Protein AF-A0A7J3F0Q1-F1 (afdb_monomer_lite)

Radius of gyration: 12.63 Å; chains: 1; bounding box: 26×20×37 Å

Secondary structure (DSSP, 8-state):
-PPPEEEEEEEEEEETTEEEEEEEEEEESSHHHHHHHHHHHHHHHH---GGGEEEEEEEEEPTTT----

Sequence (69 aa):
MSKVKVYRVIGKIIKPNFKTIFKKEIRALKPEHAIEEVYKILGSKHRVKRFHIRIVNVEDIPLEEHQPN

Structure (mmCIF, N/CA/C/O backbone):
data_AF-A0A7J3F0Q1-F1
#
_entry.id   AF-A0A7J3F0Q1-F1
#
loop_
_atom_site.group_PDB
_atom_site.id
_atom_site.type_symbol
_atom_site.label_atom_id
_atom_site.label_alt_id
_atom_site.label_comp_id
_atom_site.label_asym_id
_atom_site.label_entity_id
_atom_site.label_seq_id
_atom_site.pdbx_PDB_ins_code
_atom_site.Cartn_x
_atom_site.Cartn_y
_atom_site.Cartn_z
_atom_site.occupancy
_atom_site.B_iso_or_equiv
_atom_site.auth_seq_id
_atom_site.auth_comp_id
_atom_site.auth_asym_id
_atom_site.auth_atom_id
_atom_site.pdbx_PDB_model_num
ATOM 1 N N . MET A 1 1 ? -12.965 7.804 20.230 1.00 57.12 1 MET A N 1
ATOM 2 C CA . MET A 1 1 ? -11.731 6.989 20.153 1.00 57.12 1 MET A CA 1
ATOM 3 C C . MET A 1 1 ? -11.615 6.407 18.752 1.00 57.12 1 MET A C 1
ATOM 5 O O . MET A 1 1 ? -12.568 5.789 18.296 1.00 57.12 1 MET A O 1
ATOM 9 N N . SER A 1 2 ? -10.510 6.630 18.041 1.00 72.88 2 SER A N 1
ATOM 10 C CA . SER A 1 2 ? -10.285 6.054 16.706 1.00 72.88 2 SER A CA 1
ATOM 11 C C . SER A 1 2 ? -9.641 4.670 16.831 1.00 72.88 2 SER A C 1
ATOM 13 O O . SER A 1 2 ? -8.558 4.542 17.399 1.00 72.88 2 SER A O 1
ATOM 15 N N . LYS A 1 3 ? -10.331 3.632 16.341 1.00 82.94 3 LYS A N 1
ATOM 16 C CA . LYS A 1 3 ? -9.891 2.232 16.427 1.00 82.94 3 LYS A CA 1
ATOM 17 C C . LYS A 1 3 ? -8.792 1.964 15.397 1.00 82.94 3 LYS A C 1
ATOM 19 O O . LYS A 1 3 ? -8.982 2.228 14.213 1.00 82.94 3 LYS A O 1
ATOM 24 N N . VAL A 1 4 ? -7.656 1.436 15.851 1.00 88.25 4 VAL A N 1
ATOM 25 C CA . VAL A 1 4 ? -6.586 0.956 14.964 1.00 88.25 4 VAL A CA 1
ATOM 26 C C . VAL A 1 4 ? -7.037 -0.348 14.316 1.00 88.25 4 VAL A C 1
ATOM 28 O O . VAL A 1 4 ? -7.518 -1.250 15.003 1.00 88.25 4 VAL A O 1
ATOM 31 N N . LYS A 1 5 ? -6.878 -0.432 12.997 1.00 90.62 5 LYS A N 1
ATOM 32 C CA . LYS A 1 5 ? -7.180 -1.609 12.184 1.00 90.62 5 LYS A CA 1
ATOM 33 C C . LYS A 1 5 ? -5.936 -2.071 11.436 1.00 90.62 5 LYS A C 1
ATOM 35 O O . LYS A 1 5 ? -4.963 -1.322 11.327 1.00 90.62 5 LYS A O 1
ATOM 40 N N . VAL A 1 6 ? -5.965 -3.296 10.931 1.00 93.62 6 VAL A N 1
ATOM 41 C CA . VAL A 1 6 ? -4.926 -3.829 10.049 1.00 93.62 6 VAL A CA 1
ATOM 42 C C . VAL A 1 6 ? -5.450 -3.751 8.625 1.00 93.62 6 VAL A C 1
ATOM 44 O O . VAL A 1 6 ? -6.511 -4.279 8.333 1.00 93.62 6 VAL A O 1
ATOM 47 N N . TYR A 1 7 ? -4.698 -3.125 7.729 1.00 95.06 7 TYR A N 1
ATOM 48 C CA . TYR A 1 7 ? -5.022 -3.093 6.309 1.00 95.06 7 TYR A CA 1
ATOM 49 C C . TYR A 1 7 ? -4.019 -3.930 5.529 1.00 95.06 7 TYR A C 1
ATOM 51 O O . TYR A 1 7 ? -2.809 -3.709 5.639 1.00 95.06 7 TYR A O 1
ATOM 59 N N . ARG A 1 8 ? -4.504 -4.855 4.699 1.00 95.69 8 ARG A N 1
ATOM 60 C CA . ARG A 1 8 ? -3.675 -5.532 3.705 1.00 95.69 8 ARG A CA 1
ATOM 61 C C . ARG A 1 8 ? -3.647 -4.703 2.437 1.00 95.69 8 ARG A C 1
ATOM 63 O O . ARG A 1 8 ? -4.639 -4.580 1.729 1.00 95.69 8 ARG A O 1
ATOM 70 N N . VAL A 1 9 ? -2.476 -4.184 2.120 1.00 97.12 9 VAL A N 1
ATOM 71 C CA . VAL A 1 9 ? -2.208 -3.488 0.871 1.00 97.12 9 VAL A CA 1
ATOM 72 C C . VAL A 1 9 ? -1.532 -4.462 -0.084 1.00 97.12 9 VAL A C 1
ATOM 74 O O . VAL A 1 9 ? -0.429 -4.955 0.175 1.00 97.12 9 VAL A O 1
ATOM 77 N N . ILE A 1 10 ? -2.201 -4.738 -1.197 1.00 97.25 10 ILE A N 1
ATOM 78 C CA . ILE A 1 10 ? -1.708 -5.591 -2.274 1.00 97.25 10 ILE A CA 1
ATOM 79 C C . ILE A 1 10 ? -1.397 -4.697 -3.464 1.00 97.25 10 ILE A C 1
ATOM 81 O O . ILE A 1 10 ? -2.220 -3.884 -3.887 1.00 97.25 10 ILE A O 1
ATOM 8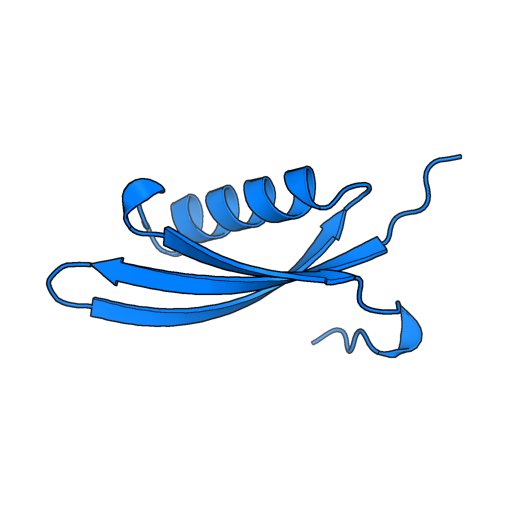5 N N . GLY A 1 11 ? -0.209 -4.848 -4.035 1.00 97.06 11 GLY A N 1
ATOM 86 C CA . GLY A 1 11 ? 0.199 -4.058 -5.183 1.00 97.06 11 GLY A CA 1
ATOM 87 C C . GLY A 1 11 ? 1.306 -4.707 -5.990 1.00 97.06 11 GLY A C 1
ATOM 88 O O . GLY A 1 11 ? 1.758 -5.815 -5.710 1.00 97.06 11 GLY A O 1
ATOM 89 N N . LYS A 1 12 ? 1.736 -4.009 -7.035 1.00 97.12 12 LYS A N 1
ATOM 90 C CA . LYS A 1 12 ? 2.795 -4.441 -7.944 1.00 97.12 12 LYS A CA 1
ATOM 91 C C . LYS A 1 12 ? 3.841 -3.345 -8.067 1.00 97.12 12 LYS A C 1
ATOM 93 O O . LYS A 1 12 ? 3.505 -2.168 -8.172 1.00 97.12 12 LYS A O 1
ATOM 98 N N . ILE A 1 13 ? 5.106 -3.736 -8.082 1.00 96.38 13 ILE A N 1
ATOM 99 C CA . ILE A 1 13 ? 6.220 -2.873 -8.466 1.00 96.38 13 ILE A CA 1
ATOM 100 C C . ILE A 1 13 ? 6.523 -3.168 -9.930 1.00 96.38 13 ILE A C 1
ATOM 102 O O . ILE A 1 13 ? 6.745 -4.322 -10.288 1.00 96.38 13 ILE A O 1
ATOM 106 N N . ILE A 1 14 ? 6.528 -2.133 -10.764 1.00 95.50 14 ILE A N 1
ATOM 107 C CA . ILE A 1 14 ? 6.789 -2.210 -12.200 1.00 95.50 14 ILE A CA 1
ATOM 108 C C . ILE A 1 14 ? 7.971 -1.293 -12.507 1.00 95.50 14 ILE A C 1
ATOM 110 O O . ILE A 1 14 ? 7.818 -0.082 -12.637 1.00 95.50 14 ILE A O 1
ATOM 114 N N . LYS A 1 15 ? 9.161 -1.880 -12.615 1.00 90.94 15 LYS A N 1
ATOM 115 C CA . LYS A 1 15 ? 10.372 -1.253 -13.155 1.00 90.94 15 LYS A CA 1
ATOM 116 C C . LYS A 1 15 ? 10.676 -1.875 -14.526 1.00 90.94 15 LYS A C 1
ATOM 118 O O . LYS A 1 15 ? 10.241 -3.003 -14.767 1.00 90.94 15 LYS A O 1
ATOM 123 N N . PRO A 1 16 ? 11.459 -1.209 -15.396 1.00 89.25 16 PRO A N 1
ATOM 124 C CA . PRO A 1 16 ? 11.819 -1.755 -16.709 1.00 89.25 16 PRO A CA 1
ATOM 125 C C . PRO A 1 16 ? 12.359 -3.192 -16.645 1.00 89.25 16 PRO A C 1
ATOM 127 O O . PRO A 1 16 ? 11.885 -4.058 -17.371 1.00 89.25 16 PRO A O 1
ATOM 130 N N . ASN A 1 17 ? 13.246 -3.467 -15.682 1.00 91.12 17 ASN A N 1
ATOM 131 C CA . ASN A 1 17 ? 13.929 -4.760 -15.551 1.00 91.12 17 ASN A CA 1
ATOM 132 C C . ASN A 1 17 ? 13.408 -5.618 -14.386 1.00 91.12 17 ASN A C 1
ATOM 134 O O . ASN A 1 17 ? 13.989 -6.651 -14.074 1.00 91.12 17 ASN A O 1
ATOM 138 N N . PHE A 1 18 ? 12.366 -5.173 -13.678 1.00 89.06 18 PHE A N 1
ATOM 139 C CA . PHE A 1 18 ? 11.908 -5.857 -12.470 1.00 89.06 18 PHE A CA 1
ATOM 140 C C . PHE A 1 18 ? 10.416 -5.647 -12.245 1.00 89.06 18 PHE A C 1
ATOM 142 O O . PHE A 1 18 ? 9.953 -4.518 -12.067 1.00 89.06 18 PHE A O 1
ATOM 149 N N . LYS A 1 19 ? 9.667 -6.748 -12.215 1.00 94.88 19 LYS A N 1
ATOM 150 C CA . LYS A 1 19 ? 8.235 -6.758 -11.925 1.00 94.88 19 LYS A CA 1
ATOM 151 C C . LYS A 1 19 ? 7.979 -7.740 -10.797 1.00 94.88 19 LYS A C 1
ATOM 153 O O . LYS A 1 19 ? 8.333 -8.906 -10.914 1.00 94.88 19 LYS A O 1
ATOM 158 N N . THR A 1 20 ? 7.373 -7.275 -9.713 1.00 95.81 20 THR A N 1
ATOM 159 C CA . THR A 1 20 ? 7.016 -8.150 -8.592 1.00 95.81 20 THR A CA 1
ATOM 160 C C . THR A 1 20 ? 5.721 -7.705 -7.937 1.00 95.81 20 THR A C 1
ATOM 162 O O . THR A 1 20 ? 5.359 -6.529 -7.993 1.00 95.81 20 THR A O 1
ATOM 165 N N . ILE A 1 21 ? 5.023 -8.651 -7.320 1.00 96.56 21 ILE A N 1
ATOM 166 C CA . ILE A 1 21 ? 3.832 -8.398 -6.512 1.00 96.56 21 ILE A CA 1
ATOM 167 C C . ILE A 1 21 ? 4.288 -8.266 -5.059 1.00 96.56 21 ILE A C 1
ATOM 169 O O . ILE A 1 21 ? 5.174 -8.988 -4.608 1.00 96.56 21 ILE A O 1
ATOM 173 N N . PHE A 1 22 ? 3.688 -7.344 -4.318 1.00 95.06 22 PHE A N 1
ATOM 174 C CA . PHE A 1 22 ? 3.873 -7.240 -2.880 1.00 95.06 22 PHE A CA 1
ATOM 175 C C . PHE A 1 22 ? 2.524 -7.298 -2.168 1.00 95.06 22 PHE A C 1
ATOM 177 O O . PHE A 1 22 ? 1.497 -6.861 -2.685 1.00 95.06 22 PHE A O 1
ATOM 184 N N . LYS A 1 23 ? 2.564 -7.819 -0.945 1.00 95.56 23 LYS A N 1
ATOM 185 C CA . LYS A 1 23 ? 1.461 -7.835 0.011 1.00 95.56 23 LYS A CA 1
ATOM 186 C C . LYS A 1 23 ? 2.017 -7.366 1.346 1.00 95.56 23 LYS A C 1
ATOM 188 O O . LYS A 1 23 ? 3.004 -7.938 1.816 1.00 95.56 23 LYS A O 1
ATOM 193 N N . LYS A 1 24 ? 1.436 -6.313 1.923 1.00 94.19 24 LYS A N 1
ATOM 194 C CA . LYS A 1 24 ? 1.870 -5.743 3.203 1.00 94.19 24 LYS A CA 1
ATOM 195 C C . LYS A 1 24 ? 0.698 -5.431 4.105 1.00 94.19 24 LYS A C 1
ATOM 197 O O . LYS A 1 24 ? -0.284 -4.856 3.665 1.00 94.19 24 LYS A O 1
ATOM 202 N N . GLU A 1 25 ? 0.828 -5.844 5.354 1.00 94.94 25 GLU A N 1
ATOM 203 C CA . GLU A 1 25 ? -0.184 -5.664 6.383 1.00 94.94 25 GLU A CA 1
ATOM 204 C C . GLU A 1 25 ? 0.279 -4.521 7.275 1.00 94.94 25 GLU A C 1
ATOM 206 O O . GLU A 1 25 ? 1.352 -4.586 7.874 1.00 94.94 25 GLU A O 1
ATOM 211 N N . ILE A 1 26 ? -0.480 -3.429 7.269 1.00 94.44 26 ILE A N 1
ATOM 212 C CA . ILE A 1 26 ? -0.118 -2.180 7.931 1.00 94.44 26 ILE A CA 1
ATOM 213 C C . ILE A 1 26 ? -1.204 -1.817 8.928 1.00 94.44 26 ILE A C 1
ATOM 215 O O . ILE A 1 26 ? -2.385 -1.739 8.589 1.00 94.44 26 ILE A O 1
ATOM 219 N N . ARG A 1 27 ? -0.793 -1.551 10.167 1.00 93.12 27 ARG A N 1
ATOM 220 C CA . ARG A 1 27 ? -1.684 -1.019 11.197 1.00 93.12 27 ARG A CA 1
ATOM 221 C C . ARG A 1 27 ? -1.898 0.468 10.959 1.00 93.12 27 ARG A C 1
ATOM 223 O O . ARG A 1 27 ? -0.938 1.232 10.947 1.00 93.12 27 ARG A O 1
ATOM 230 N N . AL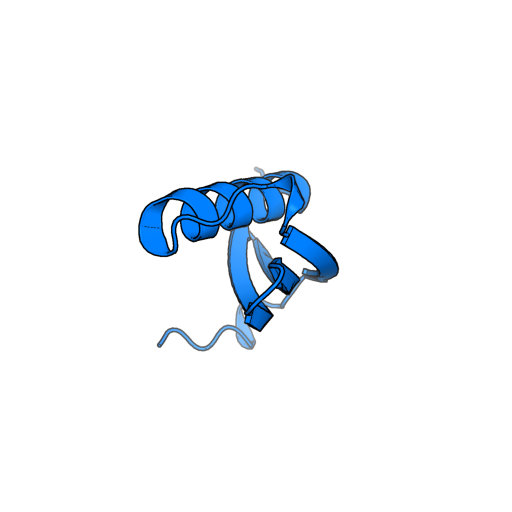A A 1 28 ? -3.147 0.879 10.788 1.00 93.81 28 ALA A N 1
ATOM 231 C CA . ALA A 1 28 ? -3.496 2.277 10.585 1.00 93.81 28 ALA A CA 1
ATOM 232 C C . ALA A 1 28 ? -4.906 2.587 11.097 1.00 93.81 28 ALA A C 1
ATOM 234 O O . ALA A 1 28 ? -5.718 1.700 11.353 1.00 93.81 28 ALA A O 1
ATOM 235 N N . LEU A 1 29 ? -5.207 3.878 11.235 1.00 92.75 29 LEU A N 1
ATOM 236 C CA . LEU A 1 29 ? -6.563 4.344 11.540 1.00 92.75 29 LEU A CA 1
ATOM 237 C C . LEU A 1 29 ? -7.449 4.371 10.287 1.00 92.75 29 LEU A C 1
ATOM 239 O O . LEU A 1 29 ? -8.657 4.177 10.383 1.00 92.75 29 LEU A O 1
ATOM 243 N N . LYS A 1 30 ? -6.848 4.604 9.116 1.00 93.62 30 LYS A N 1
ATOM 244 C CA . LYS A 1 30 ? -7.530 4.761 7.829 1.00 93.62 30 LYS A CA 1
ATOM 245 C C . LYS A 1 30 ? -6.729 4.094 6.700 1.00 93.62 30 LYS A C 1
ATOM 247 O O . LYS A 1 30 ? -5.500 4.023 6.823 1.00 93.62 30 LYS A O 1
ATOM 252 N N . PRO A 1 31 ? -7.376 3.644 5.611 1.00 94.38 31 PRO A N 1
ATOM 253 C CA . PRO A 1 31 ? -6.688 2.991 4.497 1.00 94.38 31 PRO A CA 1
ATOM 254 C C . PRO A 1 31 ? -5.668 3.906 3.802 1.00 94.38 31 PRO A C 1
ATOM 256 O O . PRO A 1 31 ? -4.612 3.430 3.390 1.00 94.38 31 PRO A O 1
ATOM 259 N N . GLU A 1 32 ? -5.905 5.220 3.732 1.00 95.62 32 GLU A N 1
ATOM 260 C CA . GLU A 1 32 ? -4.972 6.161 3.091 1.00 95.62 32 GLU A CA 1
ATOM 261 C C . GLU A 1 32 ? -3.630 6.207 3.830 1.00 95.62 32 GLU A C 1
ATOM 263 O O . GLU A 1 32 ? -2.566 6.238 3.213 1.00 9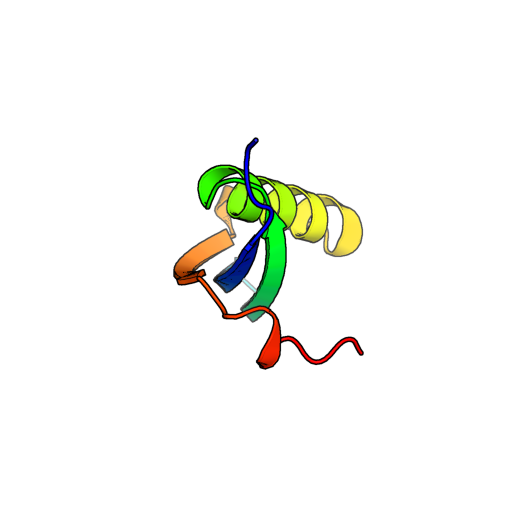5.62 32 GLU A O 1
ATOM 268 N N . HIS A 1 33 ? -3.668 6.140 5.163 1.00 96.19 33 HIS A N 1
ATOM 269 C CA . HIS A 1 33 ? -2.456 6.098 5.980 1.00 96.19 33 HIS A CA 1
ATOM 270 C C . HIS A 1 33 ? -1.686 4.788 5.761 1.00 96.19 33 HIS A C 1
ATOM 272 O O . HIS A 1 33 ? -0.459 4.805 5.702 1.00 96.19 33 HIS A O 1
ATOM 278 N N . ALA A 1 34 ? -2.389 3.662 5.596 1.00 96.00 34 ALA A N 1
ATOM 279 C CA . ALA A 1 34 ? -1.750 2.385 5.288 1.00 96.00 34 ALA A CA 1
ATOM 280 C C . ALA A 1 34 ? -1.025 2.419 3.932 1.00 96.00 34 ALA A C 1
ATOM 282 O O . ALA A 1 34 ? 0.101 1.932 3.822 1.00 96.00 34 ALA A O 1
ATOM 283 N N . ILE A 1 35 ? -1.631 3.039 2.914 1.00 96.62 35 ILE A N 1
ATOM 284 C CA . ILE A 1 35 ? -1.010 3.227 1.596 1.00 96.62 35 ILE A CA 1
ATOM 285 C C . ILE A 1 35 ? 0.251 4.099 1.701 1.00 96.62 35 ILE A C 1
ATOM 287 O O . ILE A 1 35 ? 1.295 3.735 1.155 1.00 96.62 35 ILE A O 1
ATOM 291 N N . GLU A 1 36 ? 0.187 5.224 2.420 1.00 97.50 36 GLU A N 1
ATOM 292 C CA . GLU A 1 36 ? 1.352 6.102 2.595 1.00 97.50 36 GLU A CA 1
ATOM 293 C C . GLU A 1 36 ? 2.511 5.400 3.313 1.00 97.50 36 GLU A C 1
ATOM 295 O O . GLU A 1 36 ? 3.666 5.546 2.904 1.00 97.50 36 GLU A O 1
ATOM 300 N N . GLU A 1 37 ? 2.228 4.580 4.326 1.00 96.69 37 GLU A N 1
ATOM 301 C CA . GLU A 1 37 ? 3.265 3.777 4.979 1.00 96.69 37 GLU A CA 1
ATOM 302 C C . GLU A 1 37 ? 3.879 2.736 4.039 1.00 96.69 37 GLU A C 1
ATOM 304 O O . GLU A 1 37 ? 5.101 2.575 4.013 1.00 96.69 37 GLU A O 1
ATOM 309 N N . VAL A 1 38 ? 3.085 2.093 3.177 1.00 96.81 38 VAL A N 1
ATOM 310 C CA . VAL A 1 38 ? 3.634 1.220 2.127 1.00 96.81 38 VAL A CA 1
ATOM 311 C C . VAL A 1 38 ? 4.579 1.989 1.206 1.00 96.81 38 VAL A C 1
ATOM 313 O O . VAL A 1 38 ? 5.669 1.493 0.905 1.00 96.81 38 VAL A O 1
ATOM 316 N N . TYR A 1 39 ? 4.223 3.206 0.786 1.00 96.94 39 TYR A N 1
ATOM 317 C CA . TYR A 1 39 ? 5.117 4.021 -0.037 1.00 96.94 39 TYR A CA 1
ATOM 318 C C . TYR A 1 39 ? 6.426 4.357 0.679 1.00 96.94 39 TYR A C 1
ATOM 320 O O . TYR A 1 39 ? 7.488 4.276 0.056 1.00 96.94 39 TYR A O 1
ATOM 328 N N . LYS A 1 40 ? 6.384 4.693 1.973 1.00 96.75 40 LYS A N 1
ATOM 329 C CA . LYS A 1 40 ? 7.593 4.952 2.769 1.00 96.75 40 LYS A CA 1
ATOM 330 C C . LYS A 1 40 ? 8.468 3.706 2.891 1.00 96.75 40 LYS A C 1
ATOM 332 O O . LYS A 1 40 ? 9.669 3.785 2.638 1.00 96.75 40 LYS A O 1
ATOM 337 N N . ILE A 1 41 ? 7.881 2.551 3.209 1.00 95.44 41 ILE A N 1
ATOM 338 C CA . ILE A 1 41 ? 8.605 1.280 3.365 1.00 95.44 41 ILE A CA 1
ATOM 339 C C . ILE A 1 41 ? 9.269 0.868 2.045 1.00 95.44 41 ILE A C 1
ATOM 341 O O . ILE A 1 41 ? 10.462 0.559 2.020 1.00 95.44 41 ILE A O 1
ATOM 345 N N . LEU A 1 42 ? 8.527 0.890 0.932 1.00 95.12 42 LEU A N 1
ATOM 346 C CA . LEU A 1 42 ? 9.053 0.517 -0.386 1.00 95.12 42 LEU A CA 1
ATOM 347 C C . LEU A 1 42 ? 10.085 1.527 -0.909 1.00 95.12 42 LEU A C 1
ATOM 349 O O . LEU A 1 42 ? 11.078 1.135 -1.529 1.00 95.12 42 LEU A O 1
ATOM 353 N N . GLY A 1 43 ? 9.889 2.814 -0.625 1.00 94.12 43 GLY A N 1
ATOM 354 C CA . GLY A 1 43 ? 10.844 3.868 -0.951 1.00 94.12 43 GLY A CA 1
ATOM 355 C C . GLY A 1 43 ? 12.154 3.737 -0.176 1.00 94.12 43 GLY A C 1
ATOM 356 O O . GLY A 1 43 ? 13.221 3.757 -0.784 1.00 94.12 43 GLY A O 1
ATOM 357 N N . SER A 1 44 ? 12.079 3.545 1.142 1.00 94.38 44 SER A N 1
ATOM 358 C CA . SER A 1 44 ? 13.244 3.497 2.033 1.00 94.38 44 SER A CA 1
ATOM 359 C C . SER A 1 44 ? 14.014 2.177 1.917 1.00 94.38 44 SER A C 1
ATOM 361 O O . SER A 1 44 ? 15.197 2.166 1.576 1.00 94.38 44 SER A O 1
ATOM 363 N N . LYS A 1 45 ? 13.335 1.038 2.111 1.00 93.56 45 LYS A N 1
ATOM 364 C CA . LYS A 1 45 ? 13.985 -0.281 2.180 1.00 93.56 45 LYS A CA 1
ATOM 365 C C . LYS A 1 45 ? 14.353 -0.841 0.808 1.00 93.56 45 LYS A C 1
ATOM 367 O O . LYS A 1 45 ? 15.367 -1.516 0.667 1.00 93.56 45 LYS A O 1
ATOM 372 N N . HIS A 1 46 ? 13.532 -0.573 -0.207 1.00 90.75 46 HIS A N 1
ATOM 373 C CA . HIS A 1 46 ? 13.664 -1.193 -1.530 1.00 90.75 46 HIS A CA 1
ATOM 374 C C . HIS A 1 46 ? 14.038 -0.197 -2.640 1.00 90.75 46 HIS A C 1
ATOM 376 O O . HIS A 1 46 ? 14.143 -0.588 -3.809 1.00 90.75 46 HIS A O 1
ATOM 382 N N . ARG A 1 47 ? 14.241 1.088 -2.295 1.00 92.50 47 ARG A N 1
ATOM 383 C CA . ARG A 1 47 ? 14.592 2.173 -3.232 1.00 92.50 47 ARG A CA 1
ATOM 384 C C . ARG A 1 47 ? 13.654 2.196 -4.443 1.00 92.50 47 ARG A C 1
ATOM 386 O O . ARG A 1 47 ? 14.073 2.272 -5.603 1.00 92.50 47 ARG A O 1
ATOM 393 N N . VAL A 1 48 ? 12.354 2.036 -4.190 1.00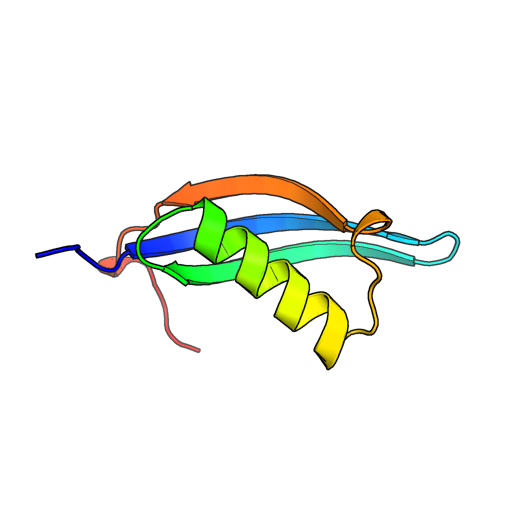 94.44 48 VAL A N 1
ATOM 394 C CA . VAL A 1 48 ? 11.317 2.050 -5.226 1.00 94.44 48 VAL A CA 1
ATOM 395 C C . VAL A 1 48 ? 10.661 3.424 -5.261 1.00 94.44 48 VAL A C 1
ATOM 397 O O . VAL A 1 48 ? 10.072 3.871 -4.283 1.00 94.44 48 VAL A O 1
ATOM 400 N N . LYS A 1 49 ? 10.741 4.100 -6.411 1.00 95.00 49 LYS A N 1
ATOM 401 C CA . LYS A 1 49 ? 10.030 5.366 -6.634 1.00 95.00 49 LYS A CA 1
ATOM 402 C C . LYS A 1 49 ? 8.516 5.123 -6.693 1.00 95.00 49 LYS A C 1
ATOM 404 O O . LYS A 1 49 ? 8.089 4.135 -7.286 1.00 95.00 49 LYS A O 1
ATOM 409 N N . ARG A 1 50 ? 7.717 6.049 -6.145 1.00 95.31 50 ARG A N 1
ATOM 410 C CA . ARG A 1 50 ? 6.248 5.922 -6.037 1.00 95.31 50 ARG A CA 1
ATOM 411 C C . ARG A 1 50 ? 5.561 5.625 -7.375 1.00 95.31 50 ARG A C 1
ATOM 413 O O . ARG A 1 50 ? 4.703 4.760 -7.425 1.00 95.31 50 ARG A O 1
ATOM 420 N N . PHE A 1 51 ? 6.003 6.241 -8.473 1.00 95.19 51 PHE A N 1
ATOM 421 C CA . PHE A 1 51 ? 5.418 6.017 -9.804 1.00 95.19 51 PHE A CA 1
ATOM 422 C C . PHE A 1 51 ? 5.646 4.605 -10.378 1.00 95.19 51 PHE A C 1
ATOM 424 O O . PHE A 1 51 ? 4.978 4.215 -11.331 1.00 95.19 51 PHE A O 1
ATOM 431 N N . HIS A 1 52 ? 6.571 3.823 -9.810 1.00 96.12 52 HIS A N 1
ATOM 432 C CA . HIS A 1 52 ? 6.741 2.407 -10.147 1.00 96.12 52 HIS A CA 1
ATOM 433 C C . HIS A 1 52 ? 5.842 1.488 -9.310 1.00 96.12 52 HIS A C 1
ATOM 435 O O . HIS A 1 52 ? 5.850 0.279 -9.526 1.00 96.12 52 HIS A O 1
ATOM 441 N N . ILE A 1 53 ? 5.108 2.014 -8.330 1.00 96.38 53 ILE A N 1
ATOM 442 C CA . ILE A 1 53 ? 4.252 1.241 -7.432 1.00 96.38 53 ILE A CA 1
ATOM 443 C C . ILE A 1 53 ? 2.810 1.410 -7.906 1.00 96.38 53 ILE A C 1
ATOM 445 O O . ILE A 1 53 ? 2.316 2.525 -8.030 1.00 96.38 53 ILE A O 1
ATOM 449 N N . ARG A 1 54 ? 2.122 0.297 -8.161 1.00 96.38 54 ARG A N 1
ATOM 450 C CA . ARG A 1 54 ? 0.682 0.269 -8.434 1.00 96.38 54 ARG A CA 1
ATOM 451 C C . ARG A 1 54 ? -0.022 -0.495 -7.326 1.00 96.38 54 ARG A C 1
ATOM 453 O O . ARG A 1 54 ? 0.195 -1.696 -7.183 1.00 96.38 54 ARG A O 1
ATOM 460 N N . ILE A 1 55 ? -0.850 0.196 -6.552 1.00 96.75 55 ILE A N 1
ATOM 461 C CA . ILE A 1 55 ? -1.751 -0.432 -5.582 1.00 96.75 55 ILE A CA 1
ATOM 462 C C . ILE A 1 55 ? -2.870 -1.121 -6.373 1.00 96.75 55 ILE A C 1
ATOM 464 O O . ILE A 1 55 ? -3.421 -0.530 -7.298 1.00 96.75 55 ILE A O 1
ATOM 468 N N . VAL A 1 56 ? -3.155 -2.380 -6.051 1.00 97.19 56 VAL A N 1
ATOM 469 C CA . VAL A 1 56 ? -4.179 -3.203 -6.716 1.00 97.19 56 VAL A CA 1
ATOM 470 C C . VAL A 1 56 ? -5.389 -3.396 -5.813 1.00 97.19 56 VAL A C 1
ATOM 472 O O . VAL A 1 56 ? -6.511 -3.312 -6.294 1.00 97.19 56 VAL A O 1
ATOM 475 N N . ASN A 1 57 ? -5.172 -3.648 -4.522 1.00 96.88 57 ASN A N 1
ATOM 476 C CA . ASN A 1 57 ? -6.251 -3.799 -3.554 1.00 96.88 57 ASN A CA 1
ATOM 477 C C . ASN A 1 57 ? -5.819 -3.3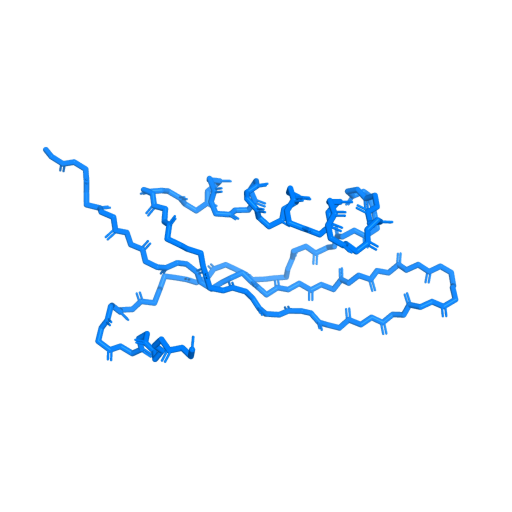00 -2.174 1.00 96.88 57 ASN A C 1
ATOM 479 O O . ASN A 1 57 ? -4.639 -3.388 -1.817 1.00 96.88 57 ASN A O 1
ATOM 483 N N . VAL A 1 58 ? -6.785 -2.808 -1.404 1.00 96.31 58 VAL A N 1
ATOM 484 C CA . VAL A 1 58 ? -6.627 -2.479 0.011 1.00 96.31 58 VAL A CA 1
ATOM 485 C C . VAL A 1 58 ? -7.832 -3.040 0.748 1.00 96.31 58 VAL A C 1
ATOM 487 O O . VAL A 1 58 ? -8.950 -2.581 0.542 1.00 96.31 58 VAL A O 1
ATOM 490 N N . GLU A 1 59 ? -7.598 -4.033 1.595 1.00 94.06 59 GLU A N 1
ATOM 491 C CA . GLU A 1 59 ? -8.642 -4.704 2.375 1.00 94.06 59 GLU A CA 1
ATOM 492 C C . GLU A 1 59 ? -8.399 -4.516 3.876 1.00 94.06 59 GLU A C 1
ATOM 494 O O . GLU A 1 59 ? -7.256 -4.457 4.333 1.00 94.06 59 GLU A O 1
ATOM 499 N N . ASP A 1 60 ? -9.487 -4.382 4.631 1.00 92.00 60 ASP A N 1
ATOM 500 C CA . ASP A 1 60 ? -9.487 -4.364 6.095 1.00 92.00 60 ASP A CA 1
ATOM 501 C C . ASP A 1 60 ? -9.427 -5.812 6.591 1.00 92.00 60 ASP A C 1
ATOM 503 O O . ASP A 1 60 ? -10.288 -6.619 6.238 1.00 92.00 60 ASP A O 1
ATOM 507 N N . ILE A 1 61 ? -8.394 -6.150 7.360 1.00 89.25 61 ILE A N 1
ATOM 508 C CA . ILE A 1 61 ? -8.217 -7.485 7.928 1.00 89.25 61 ILE A CA 1
ATOM 509 C C . ILE A 1 61 ? 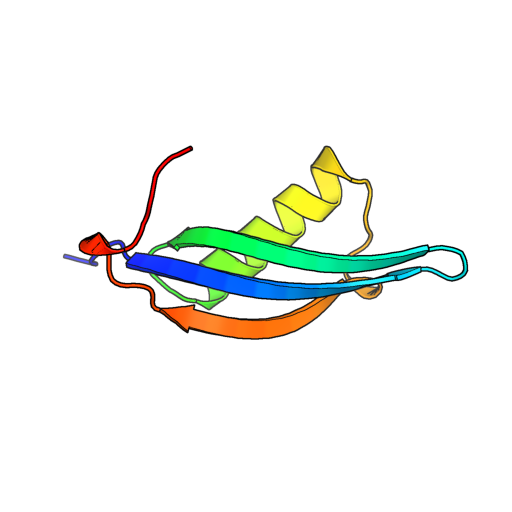-8.625 -7.440 9.402 1.00 89.25 61 ILE A C 1
ATOM 511 O O . ILE A 1 61 ? -8.104 -6.606 10.159 1.00 89.25 61 ILE A O 1
ATOM 515 N N . PRO A 1 62 ? -9.488 -8.364 9.858 1.00 81.94 62 PRO A N 1
ATOM 516 C CA . PRO A 1 62 ? -9.725 -8.560 11.278 1.00 81.94 62 PRO A CA 1
ATOM 517 C C . PRO A 1 62 ? -8.409 -8.818 12.023 1.00 81.94 62 PRO A C 1
ATOM 519 O O . PRO A 1 62 ? -7.546 -9.564 11.565 1.00 81.94 62 PRO A O 1
ATOM 522 N N . LEU A 1 63 ? -8.264 -8.224 13.210 1.00 72.44 63 LEU A N 1
ATOM 523 C CA . LEU A 1 63 ? -7.077 -8.401 14.059 1.00 72.44 63 LEU A CA 1
ATOM 524 C C . LEU A 1 63 ? -6.843 -9.869 14.463 1.00 72.44 63 LEU A C 1
ATOM 526 O O . LEU A 1 63 ? -5.704 -10.231 14.732 1.00 72.44 63 LEU A O 1
ATOM 530 N N . GLU A 1 64 ? -7.890 -10.696 14.477 1.00 70.19 64 GLU A N 1
ATOM 531 C CA . GLU A 1 64 ? -7.820 -12.135 14.775 1.00 70.19 64 GLU A CA 1
ATOM 532 C C . GLU A 1 64 ? -7.111 -12.951 13.683 1.00 70.19 64 GLU A C 1
ATOM 534 O O . GLU A 1 64 ? -6.518 -13.981 13.986 1.00 70.19 64 GLU A O 1
ATOM 539 N N . GLU A 1 65 ? -7.103 -12.480 12.431 1.00 65.25 65 GLU A N 1
ATOM 540 C CA . GLU A 1 65 ? -6.394 -13.135 11.320 1.00 65.25 65 GLU A CA 1
ATOM 541 C C . GLU A 1 65 ? -4.962 -12.620 11.127 1.00 65.25 65 GLU A C 1
ATOM 543 O O . GLU A 1 65 ? -4.184 -13.197 10.363 1.00 65.25 65 GLU A O 1
ATOM 548 N N . HIS A 1 66 ? -4.589 -11.527 11.797 1.00 62.19 66 HIS A N 1
ATOM 549 C CA . HIS A 1 66 ? -3.236 -10.993 11.713 1.00 62.19 66 HIS A CA 1
ATOM 550 C C . HIS A 1 66 ? -2.280 -11.937 12.450 1.00 62.19 66 HIS A C 1
ATOM 552 O O . HIS A 1 66 ? -2.146 -11.865 13.672 1.00 62.19 66 HIS A O 1
ATOM 558 N N . GLN A 1 67 ? -1.554 -12.773 11.710 1.00 58.84 67 GLN A N 1
ATOM 559 C CA . GLN A 1 67 ? -0.441 -13.545 12.256 1.00 58.84 67 GLN A CA 1
ATOM 560 C C . GLN A 1 67 ? 0.807 -12.651 12.323 1.00 58.84 67 GLN A C 1
ATOM 562 O O . GLN A 1 67 ? 1.380 -12.333 11.277 1.00 58.84 67 GLN A O 1
ATOM 567 N N . PRO A 1 68 ? 1.233 -12.188 13.517 1.00 56.81 68 PRO A N 1
ATOM 568 C CA . PRO A 1 68 ? 2.531 -11.547 13.635 1.00 56.81 68 PRO A CA 1
ATOM 569 C C . PRO A 1 68 ? 3.606 -12.587 13.305 1.00 56.81 68 PRO A C 1
ATOM 571 O O . PRO A 1 68 ? 3.597 -13.686 13.856 1.00 56.81 68 PRO A O 1
ATOM 574 N N . ASN A 1 69 ? 4.494 -12.230 12.383 1.00 49.09 69 ASN A N 1
ATOM 575 C CA . ASN A 1 69 ? 5.702 -12.985 12.070 1.00 49.09 69 ASN A CA 1
ATOM 576 C C . ASN A 1 69 ? 6.888 -12.358 12.801 1.00 49.09 69 ASN A C 1
ATOM 578 O O . ASN A 1 69 ? 6.938 -11.103 12.820 1.00 49.09 69 ASN A O 1
#

Foldseek 3Di:
DQDWFWKWWWKWFADPVDIDIDIDIDTDSDQVVVVVVVCVCCCPVVVGDPVRIGTDDIDTDPPVPDDDD

pLDDT: mean 90.13, std 11.35, range [49.09, 97.5]